Protein AF-A0A8T3T7L5-F1 (afdb_monomer_lite)

Radius of gyration: 16.15 Å; chains: 1; bounding box: 33×51×44 Å

Secondary structure (DSSP, 8-state):
----PPEEEEEEEEEETTEEEEEEEEE---SS----EEEEEEESSSSS-EEPP--TTS--SSEEEE-GGG-EEEEETTEEEEESSSSS-EEEEEEEPPTTEEEEEEEEETTEEEEEEEEE-TTS-EEEEEEEEE---PPP-

Structure (mmCIF, N/CA/C/O backbone):
data_AF-A0A8T3T7L5-F1
#
_entry.id   AF-A0A8T3T7L5-F1
#
loop_
_atom_site.group_PDB
_atom_site.id
_atom_site.type_symbol
_atom_site.label_atom_id
_atom_site.label_alt_id
_atom_site.label_comp_id
_atom_site.label_asym_id
_atom_site.label_entity_id
_atom_site.label_seq_id
_atom_site.pdbx_PDB_ins_code
_atom_site.Cartn_x
_atom_site.Cartn_y
_atom_site.Cartn_z
_atom_site.occupancy
_atom_site.B_iso_or_equiv
_atom_site.auth_seq_id
_atom_site.auth_comp_id
_atom_site.auth_asym_id
_atom_site.auth_atom_id
_atom_site.pdbx_PDB_model_num
ATOM 1 N N . MET A 1 1 ? 7.557 39.781 -6.848 1.00 35.19 1 MET A N 1
ATOM 2 C CA . MET A 1 1 ? 8.225 38.466 -6.955 1.00 35.19 1 MET A CA 1
ATOM 3 C C . MET A 1 1 ? 7.287 37.441 -6.346 1.00 35.19 1 MET A C 1
ATOM 5 O O . MET A 1 1 ? 7.082 37.487 -5.143 1.00 35.19 1 MET A O 1
ATOM 9 N N . GLY A 1 2 ? 6.616 36.631 -7.167 1.00 36.78 2 GLY A N 1
ATOM 10 C CA . GLY A 1 2 ? 5.710 35.592 -6.672 1.00 36.78 2 GLY A CA 1
ATOM 11 C C . GLY A 1 2 ? 6.517 34.395 -6.185 1.00 36.78 2 GLY A C 1
ATOM 12 O O . GLY A 1 2 ? 7.369 33.898 -6.921 1.00 36.78 2 GLY A O 1
ATOM 13 N N . THR A 1 3 ? 6.284 33.959 -4.952 1.00 41.22 3 THR A N 1
ATOM 14 C CA . THR A 1 3 ? 6.803 32.695 -4.428 1.00 41.22 3 THR A CA 1
ATOM 15 C C . THR A 1 3 ? 6.258 31.559 -5.292 1.00 41.22 3 THR A C 1
ATOM 17 O O . THR A 1 3 ? 5.053 31.331 -5.366 1.00 41.22 3 THR A O 1
ATOM 20 N N . ALA A 1 4 ? 7.140 30.880 -6.024 1.00 46.72 4 ALA A N 1
ATOM 21 C CA . ALA A 1 4 ? 6.763 29.727 -6.830 1.00 46.72 4 ALA A CA 1
ATOM 22 C C . ALA A 1 4 ? 6.323 28.587 -5.893 1.00 46.72 4 ALA A C 1
ATOM 24 O O . ALA A 1 4 ? 7.135 28.081 -5.122 1.00 46.72 4 ALA A O 1
ATOM 25 N N . GLY A 1 5 ? 5.039 28.217 -5.929 1.00 54.16 5 GLY A N 1
ATOM 26 C CA . GLY A 1 5 ? 4.487 27.147 -5.093 1.00 54.16 5 GLY A CA 1
ATOM 27 C C . GLY A 1 5 ? 5.054 25.769 -5.453 1.00 54.16 5 GLY A C 1
ATOM 28 O O . GLY A 1 5 ? 5.300 25.488 -6.630 1.00 54.16 5 GLY A O 1
ATOM 29 N N . ARG A 1 6 ? 5.254 24.915 -4.438 1.00 60.81 6 ARG A N 1
ATOM 30 C CA . ARG A 1 6 ? 5.414 23.460 -4.615 1.00 60.81 6 ARG A CA 1
ATOM 31 C C . ARG A 1 6 ? 4.189 22.923 -5.361 1.00 60.81 6 ARG A C 1
ATOM 33 O O . ARG A 1 6 ? 3.070 23.329 -5.053 1.00 60.81 6 ARG A O 1
ATOM 40 N N . VAL A 1 7 ? 4.407 22.036 -6.331 1.00 66.56 7 VAL A N 1
ATOM 41 C CA . VAL A 1 7 ? 3.317 21.322 -7.006 1.00 66.56 7 VAL A CA 1
ATOM 42 C C . VAL A 1 7 ? 3.234 19.934 -6.395 1.00 66.56 7 VAL A C 1
ATOM 44 O O . VAL A 1 7 ? 4.200 19.172 -6.423 1.00 66.56 7 VAL A O 1
ATOM 47 N N . THR A 1 8 ? 2.077 19.632 -5.827 1.00 71.31 8 THR A N 1
ATOM 48 C CA . THR A 1 8 ? 1.770 18.334 -5.243 1.00 71.31 8 THR A CA 1
ATOM 49 C C . THR A 1 8 ? 1.020 17.495 -6.269 1.00 71.31 8 THR A C 1
ATOM 51 O O . THR A 1 8 ? -0.013 17.921 -6.788 1.00 71.31 8 THR A O 1
ATOM 54 N N . HIS A 1 9 ? 1.527 16.297 -6.546 1.00 74.44 9 HIS A N 1
ATOM 55 C CA . HIS A 1 9 ? 0.861 15.313 -7.390 1.00 74.44 9 HIS A CA 1
ATOM 56 C C . HIS A 1 9 ? 0.283 14.210 -6.515 1.00 74.44 9 HIS A C 1
ATOM 58 O O . HIS A 1 9 ? 1.034 13.457 -5.903 1.00 74.44 9 HIS A O 1
ATOM 64 N N . VAL A 1 10 ? -1.044 14.094 -6.481 1.00 75.56 10 VAL A N 1
ATOM 65 C CA . VAL A 1 10 ? -1.734 12.976 -5.824 1.00 75.56 10 VAL A CA 1
ATOM 66 C C . VAL A 1 10 ? -1.900 11.846 -6.836 1.00 75.56 10 VAL A C 1
ATOM 68 O O . VAL A 1 10 ? -2.489 12.045 -7.897 1.00 75.56 10 VAL A O 1
ATOM 71 N N . GLY A 1 11 ? -1.358 10.670 -6.524 1.00 76.94 11 GLY A N 1
ATOM 72 C CA . GLY A 1 11 ? -1.383 9.502 -7.407 1.00 76.94 11 GLY A CA 1
ATOM 73 C C . GLY A 1 11 ? -2.487 8.500 -7.071 1.00 76.94 11 GLY A C 1
ATOM 74 O O . GLY A 1 11 ? -3.018 7.845 -7.973 1.00 76.94 11 GLY A O 1
ATOM 75 N N . ARG A 1 12 ? -2.838 8.365 -5.787 1.00 85.25 12 ARG A N 1
ATOM 76 C CA . ARG A 1 12 ? -3.873 7.438 -5.303 1.00 85.25 12 ARG A CA 1
ATOM 77 C C . ARG A 1 12 ? -4.622 8.026 -4.112 1.00 85.25 12 ARG A C 1
ATOM 79 O O . ARG A 1 12 ? -4.076 8.839 -3.368 1.00 85.25 12 ARG A O 1
ATOM 86 N N . LEU A 1 13 ? -5.856 7.564 -3.940 1.00 87.25 13 LEU A N 1
ATOM 87 C CA . LEU A 1 13 ? -6.770 7.926 -2.864 1.00 87.25 13 LEU A CA 1
ATOM 88 C C . LEU A 1 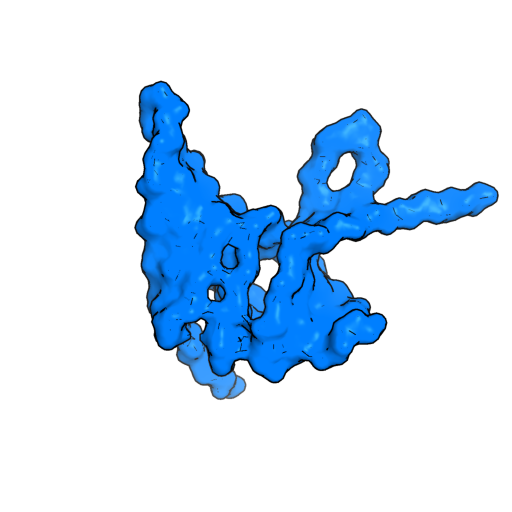13 ? -7.534 6.674 -2.434 1.00 87.25 13 LEU A C 1
ATOM 90 O O . LEU A 1 13 ? -8.102 5.985 -3.281 1.00 87.25 13 LEU A O 1
ATOM 94 N N . VAL A 1 14 ? -7.585 6.416 -1.131 1.00 88.94 14 VAL A N 1
ATOM 95 C CA . VAL A 1 14 ? -8.391 5.346 -0.537 1.00 88.94 14 VAL A CA 1
ATOM 96 C C . VAL A 1 14 ? -9.206 5.870 0.636 1.00 88.94 14 VAL A C 1
ATOM 98 O O . VAL A 1 14 ? -8.812 6.821 1.310 1.00 88.94 14 VAL A O 1
ATOM 101 N N . GLN A 1 15 ? -10.342 5.224 0.889 1.00 88.44 15 GLN A N 1
ATOM 102 C CA . GLN A 1 15 ? -11.146 5.431 2.086 1.00 88.44 15 GLN A CA 1
ATOM 103 C C . GLN A 1 15 ? -10.979 4.227 3.015 1.00 88.44 15 GLN A C 1
ATOM 105 O O . GLN A 1 15 ? -11.136 3.083 2.593 1.00 88.44 15 GLN A O 1
ATOM 110 N N . GLY A 1 16 ? -10.671 4.497 4.278 1.00 80.19 16 GLY A N 1
ATOM 111 C CA . GLY A 1 16 ? -10.626 3.521 5.359 1.00 80.19 16 GLY A CA 1
ATOM 112 C C . GLY A 1 16 ? -11.507 3.952 6.529 1.00 80.19 16 GLY A C 1
ATOM 113 O O . GLY A 1 16 ? -12.222 4.954 6.469 1.00 80.19 16 GLY A O 1
ATOM 114 N N . GLN A 1 17 ? -11.431 3.206 7.630 1.00 80.12 17 GLN A N 1
ATOM 115 C CA . GLN A 1 17 ? -12.251 3.461 8.821 1.00 80.12 17 GLN A CA 1
ATOM 116 C C . GLN A 1 17 ? -12.004 4.834 9.474 1.00 80.12 17 GLN A C 1
ATOM 118 O O . GLN A 1 17 ? -12.873 5.356 10.163 1.00 80.12 17 GLN A O 1
ATOM 123 N N . TYR A 1 18 ? -10.834 5.431 9.238 1.00 77.62 18 TYR A N 1
ATOM 124 C CA . TYR A 1 18 ? -10.433 6.719 9.811 1.00 77.62 18 TYR A CA 1
ATOM 125 C C . TYR A 1 18 ? -10.550 7.894 8.828 1.00 77.62 18 TYR A C 1
ATOM 127 O O . TYR A 1 18 ? -10.004 8.968 9.082 1.00 77.62 18 TYR A O 1
ATOM 135 N N . GLY A 1 19 ? -11.241 7.691 7.703 1.00 85.88 19 GLY A N 1
ATOM 136 C CA . GLY A 1 19 ? -11.412 8.688 6.652 1.00 85.88 19 GLY A CA 1
ATO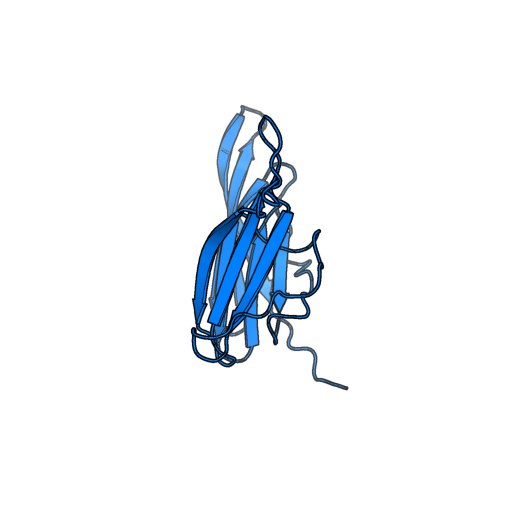M 137 C C . GLY A 1 19 ? -10.617 8.356 5.393 1.00 85.88 19 GLY A C 1
ATOM 138 O O . GLY A 1 19 ? -10.469 7.198 5.010 1.00 85.88 19 GLY A O 1
ATOM 139 N N . LEU A 1 20 ? -10.143 9.392 4.723 1.00 87.25 20 LEU A N 1
ATOM 140 C CA . LEU A 1 20 ? -9.433 9.342 3.459 1.00 87.25 20 LEU A CA 1
ATOM 141 C C . LEU A 1 20 ? -7.925 9.406 3.670 1.00 87.25 20 LEU A C 1
ATOM 143 O O . LEU A 1 20 ? -7.431 10.162 4.508 1.00 87.25 20 LEU A O 1
ATOM 147 N N . LEU A 1 21 ? -7.208 8.661 2.841 1.00 86.69 21 LEU A N 1
ATOM 148 C CA . LEU A 1 21 ? -5.759 8.674 2.761 1.00 86.69 21 LEU A CA 1
ATOM 149 C C . LEU A 1 21 ? -5.351 8.776 1.294 1.00 86.69 21 LEU A C 1
ATOM 151 O O . LEU A 1 21 ? -5.769 7.977 0.455 1.00 86.69 21 LEU A O 1
ATOM 155 N N . ALA A 1 22 ? -4.554 9.789 0.991 1.00 86.06 22 ALA A N 1
ATOM 156 C CA . ALA A 1 22 ? -4.015 10.060 -0.325 1.00 86.06 22 ALA A CA 1
ATOM 157 C C . ALA A 1 22 ? -2.498 9.917 -0.291 1.00 86.06 22 ALA A C 1
ATOM 159 O O . ALA A 1 22 ? -1.862 10.304 0.687 1.00 86.06 22 ALA A O 1
ATOM 160 N N . ILE A 1 23 ? -1.923 9.400 -1.370 1.00 80.12 23 ILE A N 1
ATOM 161 C CA . ILE A 1 23 ? -0.472 9.277 -1.540 1.00 80.12 23 ILE A CA 1
ATOM 162 C C . ILE A 1 23 ? -0.052 9.892 -2.863 1.00 80.12 23 ILE A C 1
ATOM 164 O O . ILE A 1 23 ? -0.835 9.984 -3.819 1.00 80.12 23 ILE A O 1
ATOM 168 N N . GLY A 1 24 ? 1.195 10.323 -2.923 1.00 77.44 24 GLY A N 1
ATOM 169 C CA . GLY A 1 24 ? 1.721 11.009 -4.080 1.00 77.44 24 GLY A CA 1
ATOM 170 C C . GLY A 1 24 ? 3.116 11.541 -3.829 1.00 77.44 24 GLY A C 1
ATOM 171 O O . GLY A 1 24 ? 3.843 11.036 -2.979 1.00 77.44 24 GLY A O 1
ATOM 172 N N . HIS A 1 25 ? 3.488 12.573 -4.572 1.00 74.44 25 HIS A N 1
ATOM 173 C CA . HIS A 1 25 ? 4.802 13.176 -4.445 1.00 74.44 25 HIS A CA 1
ATOM 174 C C . HIS A 1 25 ? 4.747 14.695 -4.573 1.00 74.44 25 HIS A C 1
ATOM 176 O O . HIS A 1 25 ? 3.986 15.260 -5.365 1.00 74.44 25 HIS A O 1
ATOM 182 N N . ASP A 1 26 ? 5.606 15.359 -3.810 1.00 73.56 26 ASP A N 1
ATOM 183 C CA . ASP A 1 26 ? 5.890 16.772 -3.992 1.00 73.56 26 ASP A CA 1
ATOM 184 C C . ASP A 1 26 ? 6.999 16.935 -5.023 1.00 73.56 26 ASP A C 1
ATOM 186 O O . ASP A 1 26 ? 8.154 16.565 -4.789 1.00 73.56 26 ASP A O 1
ATOM 190 N N . ALA A 1 27 ? 6.667 17.546 -6.155 1.00 66.50 27 ALA A N 1
ATOM 191 C CA . ALA A 1 27 ? 7.668 17.973 -7.111 1.00 66.50 27 ALA A CA 1
ATOM 192 C C . ALA A 1 27 ? 8.254 19.320 -6.654 1.00 66.50 27 ALA A C 1
ATOM 194 O O . ALA A 1 27 ? 7.586 20.362 -6.653 1.00 66.50 27 ALA A O 1
ATOM 195 N N . GLY A 1 28 ? 9.535 19.319 -6.278 1.00 59.44 28 GLY A N 1
ATOM 196 C CA . GLY A 1 28 ? 10.331 20.544 -6.320 1.00 59.44 28 GLY A CA 1
ATOM 197 C C . GLY A 1 28 ? 10.477 21.007 -7.773 1.00 59.44 28 GLY A C 1
ATOM 198 O O . GLY A 1 28 ? 10.528 20.178 -8.681 1.00 59.44 28 GLY A O 1
ATOM 199 N N . ARG A 1 29 ? 10.564 22.323 -8.031 1.00 56.25 29 ARG A N 1
ATOM 200 C CA . ARG A 1 29 ? 10.987 22.811 -9.356 1.00 56.25 29 ARG A CA 1
ATOM 201 C C . ARG A 1 29 ? 12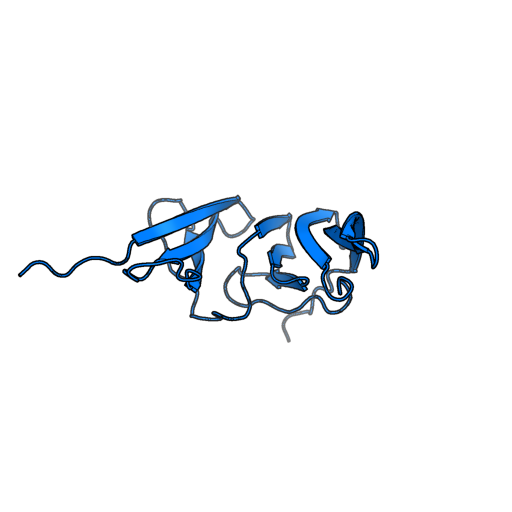.463 22.473 -9.559 1.00 56.25 29 ARG A C 1
ATOM 203 O O . ARG A 1 29 ? 13.333 23.301 -9.310 1.00 56.25 29 ARG A O 1
ATOM 210 N N . CYS A 1 30 ? 12.737 21.266 -10.018 1.00 53.31 30 CYS A N 1
ATOM 211 C CA . CYS A 1 30 ? 14.017 20.906 -10.597 1.00 53.31 30 CYS A CA 1
ATOM 212 C C . CYS A 1 30 ? 13.889 21.009 -12.115 1.00 53.31 30 CYS A C 1
ATOM 214 O O . CYS A 1 30 ? 12.865 20.627 -12.676 1.00 53.31 30 CYS A O 1
ATOM 216 N N . ALA A 1 31 ? 14.910 21.520 -12.799 1.00 48.25 31 ALA A N 1
ATOM 217 C CA . ALA A 1 31 ? 14.933 21.634 -14.260 1.00 48.25 31 ALA A CA 1
ATOM 218 C C . ALA A 1 31 ? 15.176 20.272 -14.966 1.00 48.25 31 ALA A C 1
ATOM 220 O O . ALA A 1 31 ? 15.900 20.210 -15.955 1.00 48.25 31 ALA A O 1
ATOM 221 N N . GLY A 1 32 ? 14.615 19.178 -14.435 1.00 57.41 32 GLY A N 1
ATOM 222 C CA . GLY A 1 32 ? 14.827 17.795 -14.878 1.00 57.41 32 GLY A CA 1
ATOM 223 C C . GLY A 1 32 ? 13.958 16.791 -14.103 1.00 57.41 32 GLY A C 1
ATOM 224 O O . GLY A 1 32 ? 13.046 17.192 -13.382 1.00 57.41 32 GLY A O 1
ATOM 225 N N . SER A 1 33 ? 14.238 15.488 -14.237 1.00 51.91 33 SER A N 1
ATOM 226 C CA . SER A 1 33 ? 13.599 14.440 -13.425 1.00 51.91 33 SER A CA 1
ATOM 227 C C . SER A 1 33 ? 14.081 14.566 -11.980 1.00 51.91 33 SER A C 1
ATOM 229 O O . SER A 1 33 ? 15.179 14.131 -11.643 1.00 51.91 33 SER A O 1
ATOM 231 N N . CYS A 1 34 ? 13.289 15.222 -11.137 1.00 56.03 34 CYS A N 1
ATOM 232 C CA . CYS A 1 34 ? 13.428 15.046 -9.702 1.00 56.03 34 CYS A CA 1
ATOM 233 C C . CYS A 1 34 ? 12.538 13.878 -9.291 1.00 56.03 34 CYS A C 1
ATOM 235 O O . CYS A 1 34 ? 11.347 13.913 -9.620 1.00 56.03 34 CYS A O 1
ATOM 237 N N . PRO A 1 35 ? 13.061 12.875 -8.567 1.00 57.28 35 PRO A N 1
ATOM 238 C CA . PRO A 1 35 ? 12.187 12.003 -7.807 1.00 57.28 35 PRO A CA 1
ATOM 239 C C . PRO A 1 35 ? 11.442 12.920 -6.835 1.00 57.28 35 PRO A C 1
ATOM 241 O O . PRO A 1 35 ? 12.056 13.599 -6.010 1.00 57.28 35 PRO A O 1
ATOM 244 N N . GLY A 1 36 ? 10.133 13.078 -7.031 1.00 61.25 36 GLY A N 1
ATOM 245 C CA . GLY A 1 36 ? 9.329 13.861 -6.104 1.00 61.25 36 GLY A CA 1
ATOM 246 C C . GLY A 1 36 ? 9.449 13.253 -4.707 1.00 61.25 36 GLY A C 1
ATOM 247 O O . GLY A 1 36 ? 9.614 12.042 -4.575 1.00 61.25 36 GLY A O 1
ATOM 248 N N . VAL A 1 37 ? 9.397 14.082 -3.664 1.00 66.00 37 VAL A N 1
ATOM 249 C CA . VAL A 1 37 ? 9.437 13.556 -2.293 1.00 66.00 37 VAL A CA 1
ATOM 250 C C . VAL A 1 37 ? 8.108 12.874 -2.044 1.00 66.00 37 VAL A C 1
ATOM 252 O O . VAL A 1 37 ? 7.070 13.537 -2.093 1.00 66.00 37 VAL A O 1
ATOM 255 N N . ALA A 1 38 ? 8.153 11.565 -1.840 1.00 70.56 38 ALA A N 1
ATOM 256 C CA . ALA A 1 38 ? 6.979 10.753 -1.613 1.00 70.56 38 ALA A CA 1
ATOM 257 C C . ALA A 1 38 ? 6.281 11.204 -0.317 1.00 70.56 38 ALA A C 1
ATOM 259 O O . ALA A 1 38 ? 6.928 11.574 0.665 1.00 70.56 38 ALA A O 1
ATOM 260 N N . THR A 1 39 ? 4.956 11.309 -0.344 1.00 74.81 39 THR A N 1
ATOM 261 C CA . THR A 1 39 ? 4.193 11.965 0.725 1.00 74.81 39 THR A CA 1
ATOM 262 C C . THR A 1 39 ? 2.771 11.425 0.792 1.00 74.81 39 THR A C 1
ATOM 264 O O . THR A 1 39 ? 2.188 11.011 -0.212 1.00 74.81 39 THR A O 1
ATOM 267 N N . ALA A 1 40 ? 2.207 11.462 1.997 1.00 79.00 40 ALA A N 1
ATOM 268 C CA . ALA A 1 40 ? 0.849 11.035 2.279 1.00 79.00 40 ALA A CA 1
ATOM 269 C C . ALA A 1 40 ? 0.050 12.163 2.941 1.00 79.00 40 ALA A C 1
ATOM 271 O O . ALA A 1 40 ? 0.584 12.930 3.749 1.00 79.00 40 ALA A O 1
ATOM 272 N N . TRP A 1 41 ? -1.243 12.234 2.642 1.00 84.06 41 TRP A N 1
ATOM 273 C CA . TRP A 1 41 ? -2.182 13.172 3.251 1.00 84.06 41 TRP A CA 1
ATOM 274 C C . TRP A 1 41 ? -3.420 12.449 3.741 1.00 84.06 41 TRP A C 1
ATOM 276 O O . TRP A 1 41 ? -3.907 11.529 3.088 1.00 84.06 41 TRP A O 1
ATOM 286 N N . ARG A 1 42 ? -3.979 12.926 4.846 1.00 85.38 42 ARG A N 1
ATOM 287 C CA . ARG A 1 42 ? -5.204 12.397 5.433 1.00 85.38 42 ARG A CA 1
ATOM 288 C C . ARG A 1 42 ? -6.299 13.446 5.423 1.00 85.38 42 ARG A C 1
ATOM 290 O O . ARG A 1 42 ? -6.030 14.630 5.604 1.00 85.38 42 ARG A O 1
ATOM 297 N N . SER A 1 43 ? -7.538 12.997 5.287 1.00 88.38 43 SER A N 1
ATOM 298 C CA . SER A 1 43 ? -8.704 13.825 5.560 1.00 88.38 43 SER A CA 1
ATOM 299 C C . SER A 1 43 ? -9.822 13.008 6.183 1.00 88.38 43 SER A C 1
ATOM 301 O O . SER A 1 43 ? -10.122 11.917 5.718 1.00 88.38 43 SER A O 1
ATOM 303 N N . VAL A 1 44 ? -10.492 13.536 7.203 1.00 88.94 44 VAL A N 1
ATOM 304 C CA . VAL A 1 44 ? -11.672 12.867 7.779 1.00 88.94 44 VAL A CA 1
ATOM 305 C C . VAL A 1 44 ? -12.909 12.980 6.882 1.00 88.94 44 VAL A C 1
ATOM 307 O O . VAL A 1 44 ? -13.790 12.129 6.951 1.00 88.94 44 VAL A O 1
ATOM 310 N N . ASN A 1 45 ? -12.983 14.019 6.045 1.00 86.56 45 ASN A N 1
ATOM 311 C CA . ASN A 1 45 ? -14.187 14.390 5.291 1.00 86.56 45 ASN A CA 1
ATOM 312 C C . ASN A 1 45 ? -13.938 14.747 3.815 1.00 86.56 45 ASN A C 1
ATOM 314 O O . ASN A 1 45 ? -14.892 14.922 3.068 1.00 86.56 45 ASN A O 1
ATOM 318 N N . GLY A 1 46 ? -12.682 14.850 3.388 1.00 88.88 46 GLY A N 1
ATOM 319 C CA . GLY A 1 46 ? -12.291 15.274 2.044 1.00 88.88 46 GLY A CA 1
ATOM 320 C C . GLY A 1 46 ? -12.130 16.783 1.867 1.00 88.88 46 GLY A C 1
ATOM 321 O O . GLY A 1 46 ? -11.589 17.193 0.841 1.00 88.88 46 GLY A O 1
ATOM 322 N N . ASP A 1 47 ? -12.513 17.595 2.856 1.00 89.31 47 ASP A N 1
ATOM 323 C CA . ASP A 1 47 ? -12.449 19.060 2.766 1.00 89.31 47 ASP A CA 1
ATOM 324 C C . ASP A 1 47 ? -11.122 19.611 3.297 1.00 89.31 47 ASP A C 1
ATOM 326 O O . ASP A 1 47 ? -10.521 20.506 2.701 1.00 89.31 47 ASP A O 1
ATOM 330 N N . VAL A 1 48 ? -10.650 19.072 4.424 1.00 89.62 48 VAL A N 1
ATOM 331 C CA . VAL A 1 48 ? -9.405 19.502 5.075 1.00 89.62 48 VAL A CA 1
ATOM 332 C C . VAL A 1 48 ? -8.402 18.366 5.032 1.00 89.62 48 VAL A C 1
ATOM 334 O O . VAL A 1 48 ? -8.687 17.273 5.518 1.00 89.62 48 VAL A O 1
ATOM 337 N N . TRP A 1 49 ? -7.237 18.635 4.450 1.00 86.94 49 TRP A N 1
ATOM 338 C CA . TRP A 1 49 ? -6.173 17.655 4.279 1.00 86.94 49 TRP A CA 1
ATOM 339 C C . TRP A 1 49 ? -4.966 18.006 5.135 1.00 86.94 49 TRP A C 1
ATOM 341 O O . TRP A 1 49 ? -4.423 19.107 5.047 1.00 86.94 49 TRP A O 1
ATOM 351 N N . GLU A 1 50 ? -4.526 17.041 5.930 1.00 85.88 50 GLU A N 1
ATOM 352 C CA . GLU A 1 50 ? -3.334 17.140 6.759 1.00 85.88 50 GLU A CA 1
ATOM 353 C C . GLU A 1 50 ? -2.229 16.299 6.145 1.00 85.88 50 GLU A C 1
ATOM 355 O O . GLU A 1 50 ? -2.433 15.135 5.793 1.00 85.88 50 GLU A O 1
ATOM 360 N N . ARG A 1 51 ? -1.044 16.890 6.001 1.00 80.06 51 ARG A N 1
ATOM 361 C CA . ARG A 1 51 ? 0.126 16.147 5.551 1.00 80.06 51 ARG A CA 1
ATOM 362 C C . ARG A 1 51 ? 0.631 15.279 6.695 1.00 80.06 51 ARG A C 1
ATOM 364 O O . ARG A 1 51 ? 0.805 15.758 7.814 1.00 80.06 51 ARG A O 1
ATOM 371 N N . THR A 1 52 ? 0.891 14.021 6.386 1.00 75.62 52 THR A N 1
ATOM 372 C CA . THR A 1 52 ? 1.540 13.100 7.316 1.00 75.62 52 THR A CA 1
ATOM 373 C C . THR A 1 52 ? 2.973 13.584 7.559 1.00 75.62 52 THR A C 1
ATOM 375 O O . THR A 1 52 ? 3.599 14.026 6.593 1.00 75.62 52 THR A O 1
ATOM 378 N N . PRO A 1 53 ? 3.500 13.557 8.798 1.00 69.19 53 PRO A N 1
ATOM 379 C CA . PRO A 1 53 ? 4.889 13.930 9.061 1.00 69.19 53 PRO A CA 1
ATOM 380 C C . PRO A 1 53 ? 5.856 13.224 8.103 1.00 69.19 53 PRO A C 1
ATOM 382 O O . PRO A 1 53 ? 5.570 12.113 7.655 1.00 69.19 53 PRO A O 1
ATOM 385 N N . ASP A 1 54 ? 6.961 13.897 7.765 1.00 58.16 54 ASP A N 1
ATOM 386 C CA . ASP A 1 54 ? 7.944 13.459 6.767 1.00 58.16 54 ASP A CA 1
ATOM 387 C C . ASP A 1 54 ? 8.660 12.165 7.205 1.00 58.16 54 ASP A C 1
ATOM 389 O O . ASP A 1 54 ? 9.826 12.159 7.591 1.00 58.16 54 ASP A O 1
ATOM 393 N N . ASN A 1 55 ? 7.977 11.034 7.067 1.00 53.12 55 ASN A N 1
ATOM 394 C CA . ASN A 1 55 ? 8.555 9.695 7.069 1.00 53.12 55 ASN A CA 1
ATOM 395 C C . ASN A 1 55 ? 9.073 9.407 5.645 1.00 53.12 55 ASN A C 1
ATOM 397 O O . ASN A 1 55 ? 8.763 8.369 5.070 1.00 53.12 55 ASN A O 1
ATOM 401 N N . ALA A 1 56 ? 9.765 10.379 5.037 1.00 49.44 56 ALA A N 1
ATOM 402 C CA . ALA A 1 56 ? 9.961 10.536 3.590 1.00 49.44 56 ALA A CA 1
ATOM 403 C C . ALA A 1 56 ? 10.664 9.360 2.879 1.00 49.44 56 ALA A C 1
ATOM 405 O O . ALA A 1 56 ? 10.667 9.311 1.653 1.00 49.44 56 ALA A O 1
ATOM 406 N N . GLU A 1 57 ? 11.230 8.413 3.629 1.00 52.03 57 GLU A N 1
ATOM 407 C CA . GLU A 1 57 ? 11.844 7.186 3.102 1.00 52.03 57 GLU A CA 1
ATOM 408 C C . GLU A 1 57 ? 10.882 5.984 3.058 1.00 52.03 57 GLU A C 1
ATOM 410 O O . GLU A 1 57 ? 11.180 4.981 2.425 1.00 52.03 57 GLU A O 1
ATOM 415 N N . VAL A 1 58 ? 9.724 6.063 3.723 1.00 5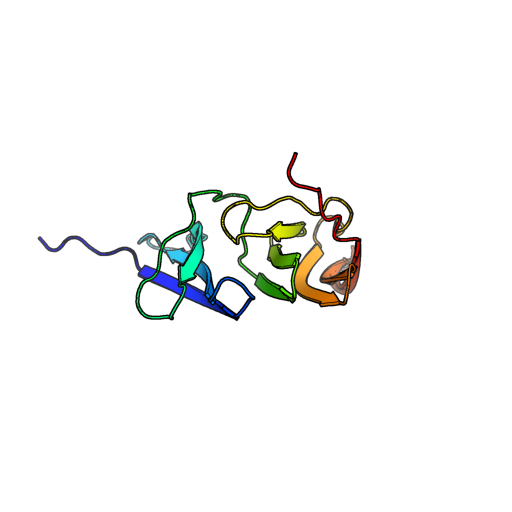4.94 58 VAL A N 1
ATOM 416 C CA . VAL A 1 58 ? 8.864 4.903 4.019 1.00 54.94 58 VAL A CA 1
ATOM 417 C C . VAL A 1 58 ? 7.705 4.754 3.026 1.00 54.94 58 VAL A C 1
ATOM 419 O O . VAL A 1 58 ? 7.003 3.751 3.061 1.00 54.94 58 VAL A O 1
ATOM 422 N N . LEU A 1 59 ? 7.432 5.736 2.155 1.00 55.56 59 LEU A N 1
ATOM 423 C CA . LEU A 1 59 ? 6.084 5.846 1.591 1.00 55.56 59 LEU A CA 1
ATOM 424 C C . LEU A 1 59 ? 5.970 6.170 0.102 1.00 55.56 59 LEU A C 1
ATOM 426 O O . LEU A 1 59 ? 5.861 7.324 -0.274 1.00 55.56 59 LEU A O 1
ATOM 430 N N . VAL A 1 60 ? 5.724 5.107 -0.672 1.00 64.81 60 VAL A N 1
ATOM 431 C CA . VAL A 1 60 ? 4.703 5.009 -1.737 1.00 64.81 60 VAL A CA 1
ATOM 432 C C . VAL A 1 60 ? 4.797 5.951 -2.941 1.00 64.81 60 VAL A C 1
ATOM 434 O O . VAL A 1 60 ? 4.210 7.032 -2.983 1.00 64.81 60 VAL A O 1
ATOM 437 N N . SER A 1 61 ? 5.381 5.430 -4.019 1.00 62.88 61 SER A N 1
ATOM 438 C CA . SER A 1 61 ? 5.104 5.880 -5.387 1.00 62.88 61 SER A CA 1
ATOM 439 C C . SER A 1 61 ? 4.064 5.012 -6.116 1.00 62.88 61 SER A C 1
ATOM 441 O O . SER A 1 61 ? 3.486 5.483 -7.096 1.00 62.88 61 SER A O 1
ATOM 443 N N . GLU A 1 62 ? 3.789 3.783 -5.654 1.00 76.94 62 GLU A N 1
ATOM 444 C CA . GLU A 1 62 ? 3.129 2.767 -6.494 1.00 76.94 62 GLU A CA 1
ATOM 445 C C . GLU A 1 62 ? 1.658 2.497 -6.128 1.00 76.94 62 GLU A C 1
ATOM 447 O O . GLU A 1 62 ? 0.766 2.733 -6.954 1.00 76.94 62 GLU A O 1
ATOM 452 N N . ALA A 1 63 ? 1.367 2.036 -4.902 1.00 84.94 63 ALA A N 1
ATOM 453 C CA . ALA A 1 63 ? -0.001 1.670 -4.519 1.00 84.94 63 ALA A CA 1
ATOM 454 C C . ALA A 1 63 ? -0.295 1.729 -3.016 1.00 84.94 63 ALA A C 1
ATOM 456 O O . ALA A 1 63 ? 0.587 1.601 -2.168 1.00 84.94 63 ALA A O 1
ATOM 457 N N . ILE A 1 64 ? -1.583 1.888 -2.705 1.00 87.56 64 ILE A N 1
ATOM 458 C CA . ILE A 1 64 ? -2.140 1.870 -1.354 1.00 87.56 64 ILE A CA 1
ATOM 459 C C . ILE A 1 64 ? -3.498 1.163 -1.362 1.00 87.56 64 ILE A C 1
ATOM 461 O O . ILE A 1 64 ? -4.279 1.334 -2.298 1.00 87.56 64 ILE A O 1
ATOM 465 N N . SER A 1 65 ? -3.795 0.419 -0.300 1.00 88.25 65 SER A N 1
ATOM 466 C CA . SER A 1 65 ? -5.071 -0.259 -0.083 1.00 88.25 65 SER A CA 1
ATOM 467 C C . SER A 1 65 ? -5.563 -0.046 1.349 1.00 88.25 65 SER A C 1
ATOM 469 O O . SER A 1 65 ? -4.754 -0.014 2.281 1.00 88.25 65 SER A O 1
ATOM 471 N N . PRO A 1 66 ? -6.884 0.058 1.575 1.00 86.31 66 PRO A N 1
ATOM 472 C CA . PRO A 1 66 ? -7.429 -0.116 2.913 1.00 86.31 66 PRO A CA 1
ATOM 473 C C . PRO A 1 66 ? -7.181 -1.553 3.402 1.00 86.31 66 PRO A C 1
ATOM 475 O O . PRO A 1 66 ? -7.212 -2.502 2.618 1.00 86.31 66 PRO A O 1
ATOM 478 N N . ALA A 1 67 ? -6.971 -1.698 4.708 1.00 80.44 67 ALA A N 1
ATOM 479 C CA . ALA A 1 67 ? -6.826 -2.966 5.424 1.00 80.44 67 ALA A CA 1
ATOM 480 C C . ALA A 1 67 ? -8.046 -3.256 6.321 1.00 80.44 67 ALA A C 1
ATOM 482 O O . ALA A 1 67 ? -7.942 -3.878 7.375 1.00 80.44 67 ALA A O 1
ATOM 483 N N . GLY A 1 68 ? -9.223 -2.749 5.938 1.00 73.94 68 GLY A N 1
ATOM 484 C CA . GLY A 1 68 ? -10.437 -2.852 6.749 1.00 73.94 68 GLY A CA 1
ATOM 485 C C . GLY A 1 68 ? -10.270 -2.204 8.130 1.00 73.94 68 GLY A C 1
ATOM 486 O O . GLY A 1 68 ? -9.823 -1.061 8.234 1.00 73.94 68 GLY A O 1
ATOM 487 N N . GLY A 1 69 ? -10.630 -2.944 9.184 1.00 68.56 69 GLY A N 1
ATOM 488 C CA . GLY A 1 69 ? -10.490 -2.515 10.583 1.00 68.56 69 GLY A CA 1
ATOM 489 C C . GLY A 1 69 ? -9.043 -2.418 11.086 1.00 68.56 69 GLY A C 1
ATOM 490 O O . GLY A 1 69 ? -8.819 -1.880 12.166 1.00 68.56 69 GLY A O 1
ATOM 491 N N . ALA A 1 70 ? -8.065 -2.876 10.301 1.00 71.88 70 ALA A N 1
ATOM 492 C CA . ALA A 1 70 ? -6.646 -2.827 10.652 1.00 71.88 70 ALA A CA 1
ATOM 493 C C . ALA A 1 70 ? -5.919 -1.582 10.097 1.00 71.88 70 ALA A C 1
ATOM 495 O O . ALA A 1 70 ? -4.731 -1.401 10.353 1.00 71.88 70 ALA A O 1
ATOM 496 N N . GLY A 1 71 ? -6.609 -0.709 9.345 1.00 83.19 71 GLY A N 1
ATOM 497 C CA . GLY A 1 71 ? -6.047 0.543 8.819 1.00 83.19 71 GLY A CA 1
ATOM 498 C C . GLY A 1 71 ? -5.734 0.501 7.322 1.00 83.19 71 GLY A C 1
ATOM 499 O O . GLY A 1 71 ? -6.653 0.433 6.504 1.00 83.19 71 GLY A O 1
ATOM 500 N N . PHE A 1 72 ? -4.455 0.588 6.952 1.00 84.94 72 PHE A N 1
ATOM 501 C CA . PHE A 1 72 ? -3.966 0.774 5.582 1.00 84.94 72 PHE A CA 1
ATOM 502 C C . PHE A 1 72 ? -2.714 -0.065 5.292 1.00 84.94 72 PHE A C 1
ATOM 504 O O . PHE A 1 72 ? -1.915 -0.343 6.187 1.00 84.94 72 PHE A O 1
ATOM 511 N N . ALA A 1 73 ? -2.523 -0.410 4.020 1.00 87.19 73 ALA A N 1
ATOM 512 C CA . ALA A 1 73 ? -1.329 -1.057 3.488 1.00 87.19 73 ALA A CA 1
ATOM 513 C C . ALA A 1 73 ? -0.814 -0.305 2.255 1.00 87.19 73 ALA A C 1
ATOM 515 O O . ALA A 1 73 ? -1.606 0.208 1.467 1.00 87.19 73 ALA A O 1
ATOM 516 N N . ALA A 1 74 ? 0.502 -0.247 2.086 1.00 86.31 74 ALA A N 1
ATOM 517 C CA . ALA A 1 74 ? 1.185 0.544 1.068 1.00 86.31 74 ALA A CA 1
ATOM 518 C C . ALA A 1 74 ? 2.389 -0.217 0.504 1.00 86.31 74 ALA A C 1
ATOM 520 O O . ALA A 1 74 ? 2.997 -1.005 1.226 1.00 86.31 74 ALA A O 1
ATOM 521 N N . VAL A 1 75 ? 2.747 0.035 -0.758 1.00 84.25 75 VAL A N 1
ATOM 522 C CA . VAL A 1 75 ? 3.930 -0.553 -1.414 1.00 84.25 75 VAL A CA 1
ATOM 523 C C . VAL A 1 75 ? 4.710 0.456 -2.253 1.00 84.25 75 VAL A C 1
ATOM 525 O O . VAL A 1 75 ? 4.158 1.411 -2.803 1.00 84.25 75 VAL A O 1
ATOM 528 N N . GLY A 1 76 ? 6.012 0.226 -2.366 1.00 79.56 76 GLY A N 1
ATOM 529 C CA . GLY A 1 76 ? 6.976 1.106 -3.026 1.00 79.56 76 GLY A CA 1
ATOM 530 C C . GLY A 1 76 ? 8.396 0.595 -2.795 1.00 79.56 76 GLY A C 1
ATOM 531 O O . GLY A 1 76 ? 8.629 -0.127 -1.832 1.00 79.56 76 GLY A O 1
ATOM 532 N N . ASP A 1 77 ? 9.326 0.901 -3.702 1.00 77.25 77 ASP A N 1
ATOM 533 C CA . ASP A 1 77 ? 10.747 0.517 -3.599 1.00 77.25 77 ASP A CA 1
ATOM 534 C C . ASP A 1 77 ? 11.000 -0.950 -3.187 1.00 77.25 77 ASP A C 1
ATOM 536 O O . ASP A 1 77 ? 11.901 -1.267 -2.413 1.00 77.25 77 ASP A O 1
ATOM 540 N N . GLY A 1 78 ? 10.188 -1.878 -3.707 1.00 80.69 78 GLY A N 1
ATOM 541 C CA . GLY A 1 78 ? 10.359 -3.312 -3.443 1.00 80.69 78 GLY A CA 1
ATOM 542 C C . GLY A 1 78 ? 9.802 -3.797 -2.094 1.00 80.69 78 GLY A C 1
ATOM 543 O O . GLY A 1 78 ? 9.936 -4.975 -1.763 1.00 80.69 78 GLY A O 1
ATOM 544 N N . GLN A 1 79 ? 9.189 -2.910 -1.310 1.00 84.00 79 GLN A N 1
ATOM 545 C CA . GLN A 1 79 ? 8.777 -3.153 0.072 1.00 84.00 79 GLN A CA 1
ATOM 546 C C . GLN A 1 79 ? 7.278 -2.900 0.275 1.00 84.00 79 GLN A C 1
ATOM 548 O O . GLN A 1 79 ? 6.605 -2.286 -0.560 1.00 84.00 79 GLN A O 1
ATOM 553 N N . ALA A 1 80 ? 6.759 -3.398 1.400 1.00 85.81 80 ALA A N 1
ATOM 554 C CA . ALA A 1 80 ? 5.397 -3.152 1.850 1.00 85.81 80 ALA A CA 1
ATOM 555 C C . ALA A 1 80 ? 5.371 -2.629 3.287 1.00 85.81 80 ALA A C 1
ATOM 557 O O . ALA A 1 80 ? 6.170 -3.036 4.129 1.00 85.81 80 ALA A O 1
ATOM 558 N N . TRP A 1 81 ? 4.395 -1.777 3.583 1.00 85.94 81 TRP A N 1
ATOM 559 C CA . TRP A 1 81 ? 4.185 -1.191 4.902 1.00 85.94 81 TRP A CA 1
ATOM 560 C C . TRP A 1 81 ? 2.720 -1.253 5.299 1.00 85.94 81 TRP A C 1
ATOM 562 O O . TRP A 1 81 ? 1.826 -1.197 4.453 1.00 85.94 81 TRP A O 1
ATOM 572 N N . THR A 1 82 ? 2.477 -1.306 6.602 1.00 85.44 82 THR A N 1
ATOM 573 C CA . THR A 1 82 ? 1.142 -1.239 7.199 1.00 85.44 82 THR A CA 1
ATOM 574 C C . THR A 1 82 ? 1.045 -0.065 8.153 1.00 85.44 82 THR A C 1
ATOM 576 O O . THR A 1 82 ? 2.023 0.299 8.810 1.00 85.44 82 THR A O 1
ATOM 579 N N . SER A 1 83 ? -0.147 0.501 8.274 1.00 83.12 83 SER A N 1
ATOM 580 C CA . SER A 1 83 ? -0.427 1.566 9.224 1.00 83.12 83 SER A CA 1
ATOM 581 C C . SER A 1 83 ? -1.845 1.457 9.748 1.00 83.12 83 SER A C 1
ATOM 583 O O . SER A 1 83 ? -2.793 1.456 8.968 1.00 83.12 83 SER A O 1
ATOM 585 N N . ALA A 1 84 ? -1.998 1.425 11.070 1.00 83.12 84 ALA A N 1
ATOM 586 C CA . ALA A 1 84 ? -3.314 1.479 11.692 1.00 83.12 84 ALA A CA 1
ATOM 587 C C . ALA A 1 84 ? -3.963 2.854 11.480 1.00 83.12 84 ALA A C 1
ATOM 589 O O . ALA A 1 84 ? -5.149 2.956 11.190 1.00 83.12 84 ALA A O 1
ATOM 590 N N . ASP A 1 85 ? -3.179 3.927 11.567 1.00 79.00 85 ASP A N 1
ATOM 591 C CA . ASP A 1 85 ? -3.660 5.304 11.662 1.00 79.00 85 ASP A CA 1
ATOM 592 C C . ASP A 1 85 ? -3.280 6.174 10.452 1.00 79.00 85 ASP A C 1
ATOM 594 O O . ASP A 1 85 ? -3.567 7.364 10.429 1.00 79.00 85 ASP A O 1
ATOM 598 N N . GLY A 1 86 ? -2.646 5.633 9.420 1.00 78.25 86 GLY A N 1
ATOM 599 C CA . GLY A 1 86 ? -2.124 6.405 8.289 1.00 78.25 86 GLY A CA 1
ATOM 600 C C . GLY A 1 86 ? -1.023 7.419 8.643 1.00 78.25 86 GLY A C 1
ATOM 601 O O . GLY A 1 86 ? -0.504 8.045 7.722 1.00 78.25 86 GLY A O 1
ATOM 602 N N . TYR A 1 87 ? -0.649 7.575 9.920 1.00 76.44 87 TYR A N 1
ATOM 603 C CA . TYR A 1 87 ? 0.408 8.477 10.386 1.00 76.44 87 TYR A CA 1
ATOM 604 C C . TYR A 1 87 ? 1.719 7.732 10.613 1.00 76.44 87 TYR A C 1
ATOM 606 O O . TYR A 1 87 ? 2.788 8.159 10.169 1.00 76.44 87 TYR A O 1
ATOM 614 N N . SER A 1 88 ? 1.619 6.594 11.289 1.00 79.12 88 SER A N 1
ATOM 615 C CA . SER A 1 88 ? 2.743 5.762 11.683 1.00 79.12 88 SER A CA 1
ATOM 616 C C . SER A 1 88 ? 2.749 4.512 10.827 1.00 79.12 88 SER A C 1
ATOM 618 O O . SER A 1 88 ? 1.783 3.748 10.814 1.00 79.12 88 SER A O 1
ATOM 620 N N . TRP A 1 89 ? 3.838 4.299 10.102 1.00 81.19 89 TRP A N 1
ATOM 621 C CA . TRP A 1 89 ? 3.969 3.184 9.176 1.00 81.19 89 TRP A CA 1
ATOM 622 C C . TRP A 1 89 ? 5.029 2.217 9.668 1.00 81.19 89 TRP A C 1
ATOM 624 O O . TRP A 1 89 ? 6.101 2.619 10.113 1.00 81.19 89 TRP A O 1
ATOM 634 N N . THR A 1 90 ? 4.706 0.932 9.610 1.00 82.19 90 THR A N 1
ATOM 635 C CA . THR A 1 90 ? 5.592 -0.161 10.006 1.00 82.19 90 THR A CA 1
A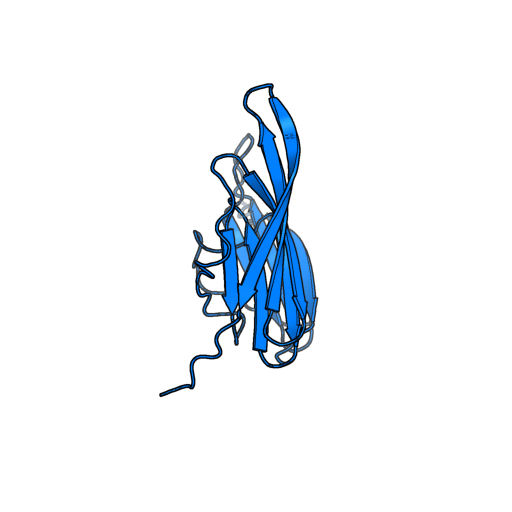TOM 636 C C . THR A 1 90 ? 5.908 -1.005 8.784 1.00 82.19 90 THR A C 1
ATOM 638 O O . THR A 1 90 ? 5.003 -1.354 8.027 1.00 82.19 90 THR A O 1
ATOM 641 N N . LEU A 1 91 ? 7.189 -1.316 8.588 1.00 83.38 91 LEU A N 1
ATOM 642 C CA . LEU A 1 91 ? 7.642 -2.199 7.517 1.00 83.38 91 LEU A CA 1
ATOM 643 C C . LEU A 1 91 ? 7.097 -3.613 7.742 1.00 83.38 91 LEU A C 1
ATOM 645 O O . LEU A 1 91 ? 7.266 -4.192 8.816 1.00 83.38 91 LEU A O 1
ATOM 649 N N . ALA A 1 92 ? 6.465 -4.178 6.718 1.00 84.31 92 ALA A N 1
ATOM 650 C CA . ALA A 1 92 ? 6.041 -5.568 6.705 1.00 84.31 92 ALA A CA 1
ATOM 651 C C . ALA A 1 92 ? 7.202 -6.440 6.203 1.00 84.31 92 ALA A C 1
ATOM 653 O O . ALA A 1 92 ? 7.234 -6.824 5.039 1.00 84.31 92 ALA A O 1
ATOM 654 N N . GLU A 1 93 ? 8.161 -6.758 7.082 1.00 81.31 93 GLU A N 1
ATOM 655 C CA . GLU A 1 93 ? 9.410 -7.470 6.729 1.00 81.31 93 GLU A CA 1
ATOM 656 C C . GLU A 1 93 ? 9.194 -8.814 6.013 1.00 81.31 93 GLU A C 1
ATOM 658 O O . GLU A 1 93 ? 10.036 -9.249 5.231 1.00 81.31 93 GLU A O 1
ATOM 663 N N . ALA A 1 94 ? 8.056 -9.467 6.257 1.00 79.69 94 ALA A N 1
ATOM 664 C CA . ALA A 1 94 ? 7.690 -10.713 5.589 1.00 79.69 94 ALA A CA 1
ATOM 665 C C . ALA A 1 94 ? 7.387 -10.532 4.086 1.00 79.69 94 ALA A C 1
ATOM 667 O O . ALA A 1 94 ? 7.507 -11.488 3.321 1.00 79.69 94 ALA A O 1
ATOM 668 N N . VAL A 1 95 ? 7.049 -9.316 3.643 1.00 77.88 95 VAL A N 1
ATOM 669 C CA . VAL A 1 95 ? 6.964 -8.962 2.222 1.00 77.88 95 VAL A CA 1
ATOM 670 C C . VAL A 1 95 ? 8.282 -8.332 1.795 1.00 77.88 95 VAL A C 1
ATOM 672 O O . VAL A 1 95 ? 8.453 -7.114 1.801 1.00 77.88 95 VAL A O 1
ATOM 675 N N . HIS A 1 96 ? 9.218 -9.189 1.399 1.00 77.69 96 HIS A N 1
ATOM 676 C CA . HIS A 1 96 ? 10.477 -8.773 0.800 1.00 77.69 96 HIS A CA 1
ATOM 677 C C . HIS A 1 96 ? 10.526 -9.245 -0.650 1.00 77.69 96 HIS A C 1
ATOM 679 O O . HIS A 1 96 ? 10.604 -10.448 -0.924 1.00 77.69 96 HIS A O 1
ATOM 685 N N . ALA A 1 97 ? 10.431 -8.305 -1.588 1.00 80.31 97 ALA A N 1
ATOM 686 C CA . ALA A 1 97 ? 10.609 -8.629 -2.991 1.00 80.31 97 ALA A CA 1
ATOM 687 C C . ALA A 1 97 ? 12.101 -8.906 -3.278 1.00 80.31 97 ALA A C 1
ATOM 689 O O . ALA A 1 97 ? 12.966 -8.322 -2.623 1.00 80.31 97 ALA A O 1
ATOM 690 N N . PRO A 1 98 ? 12.432 -9.806 -4.223 1.00 81.94 98 PRO A N 1
ATOM 691 C CA . PRO A 1 98 ? 13.810 -10.020 -4.654 1.00 81.94 98 PRO A CA 1
ATOM 692 C C . PRO A 1 98 ? 14.486 -8.713 -5.080 1.00 81.94 98 PRO A C 1
ATOM 694 O O . PRO A 1 98 ? 13.821 -7.778 -5.522 1.00 81.94 98 PRO A O 1
ATOM 697 N N . GLU A 1 99 ? 15.817 -8.663 -5.023 1.00 81.56 99 GLU A N 1
ATOM 698 C CA . GLU A 1 99 ? 16.563 -7.526 -5.566 1.00 81.56 99 GLU A CA 1
ATOM 699 C C . GLU A 1 99 ? 16.175 -7.273 -7.035 1.00 81.56 99 GLU A C 1
ATOM 701 O O . GLU A 1 99 ? 16.075 -8.201 -7.839 1.00 81.56 99 GLU A O 1
ATOM 706 N N . GLY A 1 100 ? 15.912 -6.008 -7.375 1.00 76.81 100 GLY A N 1
ATOM 707 C CA . GLY A 1 100 ? 15.452 -5.617 -8.710 1.00 76.81 100 GLY A CA 1
ATOM 708 C C . GLY A 1 100 ? 13.976 -5.918 -8.993 1.00 76.81 100 GLY A C 1
ATOM 709 O O . GLY A 1 100 ? 13.522 -5.700 -10.119 1.00 76.81 100 GLY A O 1
ATOM 710 N N . ALA A 1 101 ? 13.218 -6.402 -8.006 1.00 83.81 101 ALA A N 1
ATOM 711 C CA . ALA A 1 101 ? 11.773 -6.491 -8.103 1.00 83.81 101 ALA A CA 1
ATOM 712 C C . ALA A 1 101 ? 11.110 -5.150 -7.773 1.00 83.81 101 ALA A C 1
ATOM 714 O O . ALA A 1 101 ? 11.486 -4.439 -6.840 1.00 83.81 101 ALA A O 1
ATOM 715 N N . ARG A 1 102 ? 10.074 -4.829 -8.538 1.00 84.94 102 ARG A N 1
ATOM 716 C CA . ARG A 1 102 ? 9.199 -3.688 -8.320 1.00 84.94 102 ARG A CA 1
ATOM 717 C C . ARG A 1 102 ? 7.862 -4.200 -7.822 1.00 84.94 102 ARG A C 1
ATOM 719 O O . ARG A 1 102 ? 7.211 -4.986 -8.503 1.00 84.94 102 ARG A O 1
ATOM 726 N N . VAL A 1 103 ? 7.443 -3.734 -6.654 1.00 87.12 103 VAL A N 1
ATOM 727 C CA . VAL A 1 103 ? 6.112 -4.015 -6.110 1.00 87.12 103 VAL A CA 1
ATOM 728 C C . VAL A 1 103 ? 5.165 -2.922 -6.581 1.00 87.12 103 VAL A C 1
ATOM 730 O O . VAL A 1 103 ? 5.432 -1.744 -6.365 1.00 87.12 103 VAL A O 1
ATOM 733 N N . THR A 1 104 ? 4.089 -3.305 -7.260 1.00 88.44 104 THR A N 1
ATOM 734 C CA . THR A 1 104 ? 3.216 -2.372 -7.986 1.00 88.44 104 THR A CA 1
ATOM 735 C C . THR A 1 104 ? 1.826 -2.256 -7.390 1.00 88.44 104 THR A C 1
ATOM 737 O O . THR A 1 104 ? 1.146 -1.269 -7.649 1.00 88.44 104 THR A O 1
ATOM 740 N N . ASP A 1 105 ? 1.377 -3.269 -6.649 1.00 89.94 105 ASP A N 1
ATOM 741 C CA . ASP A 1 105 ? 0.047 -3.264 -6.050 1.00 89.94 105 ASP A CA 1
ATOM 742 C C . ASP A 1 105 ? 0.006 -4.075 -4.753 1.00 89.94 105 ASP A C 1
ATOM 744 O O . ASP A 1 105 ? 0.856 -4.939 -4.506 1.00 89.94 105 ASP A O 1
ATOM 748 N N . VAL A 1 106 ? -0.977 -3.771 -3.910 1.00 89.69 106 VAL A N 1
ATOM 749 C CA . VAL A 1 106 ? -1.166 -4.407 -2.609 1.00 89.69 106 VAL A CA 1
ATOM 750 C C . VAL A 1 106 ? -2.641 -4.509 -2.269 1.00 89.69 106 VAL A C 1
ATOM 752 O O . VAL A 1 106 ? -3.418 -3.593 -2.513 1.00 89.69 106 VAL A O 1
ATOM 755 N N . SER A 1 107 ? -3.025 -5.616 -1.650 1.00 91.00 107 SER A N 1
ATOM 756 C CA . SER A 1 107 ? -4.354 -5.796 -1.085 1.00 91.00 107 SER A CA 1
ATOM 757 C C . SER A 1 107 ? -4.267 -6.494 0.262 1.00 91.00 107 SER A C 1
ATOM 759 O O . SER A 1 107 ? -3.304 -7.207 0.545 1.00 91.00 107 SER A O 1
ATOM 761 N N . VAL A 1 108 ? -5.280 -6.287 1.097 1.00 87.75 108 VAL A N 1
ATOM 762 C CA . VAL A 1 108 ? -5.394 -6.948 2.395 1.00 87.75 108 VAL A CA 1
ATOM 763 C C . VAL A 1 108 ? -6.720 -7.691 2.464 1.00 87.75 108 VAL A C 1
ATOM 765 O O . VAL A 1 108 ? -7.777 -7.127 2.176 1.00 87.75 108 VAL A O 1
ATOM 768 N N . VAL A 1 109 ? -6.663 -8.960 2.861 1.00 85.38 109 VAL A N 1
ATOM 769 C CA . VAL A 1 109 ? -7.820 -9.839 3.042 1.00 85.38 109 VAL A CA 1
ATOM 770 C C . VAL A 1 109 ? -7.713 -10.504 4.408 1.00 85.38 109 VAL A C 1
ATOM 772 O O . VAL A 1 109 ? -6.865 -11.366 4.624 1.00 85.38 109 VAL A O 1
ATOM 775 N N . GLY A 1 110 ? -8.586 -10.110 5.337 1.00 84.00 110 GLY A N 1
ATOM 776 C CA . GLY A 1 110 ? -8.474 -10.544 6.730 1.00 84.00 110 GLY A CA 1
ATOM 777 C C . GLY A 1 110 ? -7.162 -10.052 7.339 1.00 84.00 110 GLY A C 1
ATOM 778 O O . GLY A 1 110 ? -6.884 -8.857 7.311 1.00 84.00 110 GLY A O 1
ATOM 779 N N . ASP A 1 111 ? -6.358 -10.980 7.848 1.00 83.62 111 ASP A N 1
ATOM 780 C CA . ASP A 1 111 ? -5.018 -10.720 8.374 1.00 83.62 111 ASP A CA 1
ATOM 781 C C . ASP A 1 111 ? -3.914 -10.908 7.320 1.00 83.62 111 ASP A C 1
ATOM 783 O O . ASP A 1 111 ? -2.740 -10.836 7.659 1.00 83.62 111 ASP A O 1
ATOM 787 N N . GLN A 1 112 ? -4.246 -11.163 6.052 1.00 86.94 112 GLN A N 1
ATOM 788 C CA . GLN A 1 112 ? -3.257 -11.397 5.000 1.00 86.94 112 GLN A CA 1
ATOM 789 C C . GLN A 1 112 ? -3.056 -10.153 4.144 1.00 86.94 112 GLN A C 1
ATOM 791 O O . GLN A 1 112 ? -3.996 -9.653 3.531 1.00 86.94 112 GLN A O 1
ATOM 796 N N . LEU A 1 113 ? -1.810 -9.703 4.042 1.00 88.81 113 LEU A N 1
ATOM 797 C CA . LEU A 1 113 ? -1.347 -8.739 3.055 1.00 88.81 113 LEU A CA 1
ATOM 798 C C . LEU A 1 113 ? -0.782 -9.497 1.855 1.00 88.81 113 LEU A C 1
ATOM 800 O O . LEU A 1 113 ? 0.095 -10.350 1.996 1.00 88.81 113 LEU A O 1
ATOM 804 N N . VAL A 1 114 ? -1.273 -9.157 0.669 1.00 91.38 114 VAL A N 1
ATOM 805 C CA . VAL A 1 114 ? -0.809 -9.682 -0.613 1.00 91.38 114 VAL A CA 1
ATOM 806 C C . VAL A 1 114 ? -0.231 -8.524 -1.405 1.00 91.38 114 VAL A C 1
ATOM 808 O O . VAL A 1 114 ? -0.946 -7.580 -1.729 1.00 91.38 114 VAL A O 1
ATOM 811 N N . ALA A 1 115 ? 1.054 -8.605 -1.723 1.00 91.06 115 ALA A N 1
ATOM 812 C CA . ALA A 1 115 ? 1.740 -7.660 -2.585 1.00 91.06 115 ALA A CA 1
ATOM 813 C C . ALA A 1 115 ? 2.071 -8.337 -3.914 1.00 91.06 115 ALA A C 1
ATOM 815 O O . ALA A 1 115 ? 2.498 -9.493 -3.946 1.00 91.06 115 ALA A O 1
ATOM 816 N N . VAL A 1 116 ? 1.884 -7.617 -5.013 1.00 91.75 116 VAL A N 1
ATOM 817 C CA . VAL A 1 116 ? 2.190 -8.113 -6.356 1.00 91.75 116 VAL A CA 1
ATOM 818 C C . VAL A 1 116 ? 3.100 -7.143 -7.082 1.00 91.75 116 VAL A C 1
ATOM 820 O O . VAL A 1 116 ? 3.137 -5.945 -6.792 1.00 91.75 116 VAL A O 1
ATOM 823 N N . GLY A 1 117 ? 3.847 -7.671 -8.038 1.00 91.25 117 GLY A N 1
ATOM 824 C CA . GLY A 1 117 ? 4.828 -6.890 -8.759 1.00 91.25 117 GLY A CA 1
ATOM 825 C C . GLY A 1 117 ? 5.487 -7.656 -9.886 1.00 91.25 117 GLY A C 1
ATOM 826 O O . GLY A 1 117 ? 5.008 -8.700 -10.335 1.00 91.25 117 GLY A O 1
ATOM 827 N N . GLU A 1 118 ? 6.621 -7.132 -10.316 1.00 91.12 118 GLU A N 1
ATOM 828 C CA . GLU A 1 118 ? 7.460 -7.717 -11.347 1.00 91.12 118 GLU A CA 1
ATOM 829 C C . GLU A 1 118 ? 8.897 -7.852 -10.853 1.00 91.12 118 GLU A C 1
ATOM 831 O O . GLU A 1 118 ? 9.405 -6.989 -10.147 1.00 91.12 118 GLU A O 1
ATOM 836 N N . VAL A 1 119 ? 9.566 -8.934 -11.235 1.00 90.56 119 VAL A N 1
ATOM 837 C CA . VAL A 1 119 ? 11.006 -9.119 -11.053 1.00 90.56 119 VAL A CA 1
ATOM 838 C C . VAL A 1 119 ? 11.663 -9.232 -12.419 1.00 90.56 119 VAL A C 1
ATOM 840 O O . VAL A 1 119 ? 11.158 -9.929 -13.300 1.00 90.56 119 VAL A O 1
ATOM 843 N N . THR A 1 120 ? 12.783 -8.541 -12.603 1.00 88.94 120 THR A N 1
ATOM 844 C CA . THR A 1 120 ? 13.581 -8.663 -13.826 1.00 88.94 120 THR A CA 1
ATOM 845 C C . THR A 1 120 ? 14.555 -9.827 -13.667 1.00 88.94 120 THR A C 1
ATOM 847 O O . THR A 1 120 ? 15.391 -9.817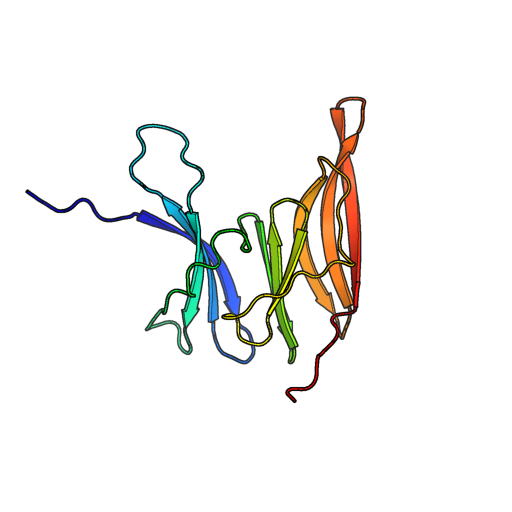 -12.766 1.00 88.94 120 THR A O 1
ATOM 850 N N . ASP A 1 121 ? 14.437 -10.853 -14.514 1.00 85.62 121 ASP A N 1
ATOM 851 C CA . ASP A 1 121 ? 15.372 -11.982 -14.507 1.00 85.62 121 ASP A CA 1
ATOM 852 C C . ASP A 1 121 ? 16.746 -11.604 -15.095 1.00 85.62 121 ASP A C 1
ATOM 854 O O . ASP A 1 121 ? 16.923 -10.545 -15.697 1.00 85.62 121 ASP A O 1
ATOM 858 N N . LEU A 1 122 ? 17.745 -12.481 -14.939 1.00 85.38 122 LEU A N 1
ATOM 859 C CA . LEU A 1 122 ? 19.110 -12.238 -15.439 1.00 85.38 122 LEU A CA 1
ATOM 860 C C . LEU A 1 122 ? 19.186 -12.039 -16.963 1.00 85.38 122 LEU A C 1
ATOM 862 O O . LEU A 1 122 ? 20.183 -11.520 -17.462 1.00 85.38 122 LEU A O 1
ATOM 866 N N . ALA A 1 123 ? 18.161 -12.460 -17.707 1.00 88.50 123 ALA A N 1
ATOM 867 C CA . ALA A 1 123 ? 18.056 -12.247 -19.146 1.00 88.50 123 ALA A CA 1
ATOM 868 C C . ALA A 1 123 ? 17.301 -10.949 -19.501 1.00 88.50 123 ALA A C 1
ATOM 870 O O . ALA A 1 123 ? 17.095 -10.672 -20.681 1.00 88.50 123 ALA A O 1
ATOM 871 N N . GLY A 1 124 ? 16.909 -10.149 -18.504 1.00 86.88 124 GLY A N 1
ATOM 872 C CA . GLY A 1 124 ? 16.215 -8.876 -18.674 1.00 86.88 124 GLY A CA 1
ATOM 873 C C . GLY A 1 124 ? 14.702 -8.999 -18.860 1.00 86.88 124 GLY A C 1
ATOM 874 O O . GLY A 1 124 ? 14.068 -8.018 -19.242 1.00 86.88 124 GLY A O 1
ATOM 875 N N . ASN A 1 125 ? 14.100 -10.171 -18.625 1.00 90.12 125 ASN A N 1
ATOM 876 C CA . ASN A 1 125 ? 12.655 -10.340 -18.793 1.00 90.12 125 ASN A CA 1
ATOM 877 C C . ASN A 1 125 ? 11.913 -10.043 -17.490 1.00 90.12 125 ASN A C 1
ATOM 879 O O . ASN A 1 125 ? 12.269 -10.572 -16.436 1.00 90.12 125 ASN A O 1
ATOM 883 N N . ALA A 1 126 ? 10.823 -9.281 -17.586 1.00 89.12 126 ALA A N 1
ATOM 884 C CA . ALA A 1 126 ? 9.891 -9.094 -16.482 1.00 89.12 126 ALA A CA 1
ATOM 885 C C . ALA A 1 126 ? 9.099 -10.387 -16.217 1.00 89.12 126 ALA A C 1
ATOM 887 O O . ALA A 1 126 ? 8.525 -10.996 -17.129 1.00 89.12 126 ALA A O 1
ATOM 888 N N . ARG A 1 127 ? 9.062 -10.810 -14.955 1.00 90.25 127 ARG A N 1
ATOM 889 C CA . ARG A 1 127 ? 8.300 -11.962 -14.463 1.00 90.25 127 ARG A CA 1
ATOM 890 C C . ARG A 1 127 ? 7.366 -11.514 -13.349 1.00 90.25 127 ARG A C 1
ATOM 892 O O . ARG A 1 127 ? 7.784 -10.700 -12.532 1.00 90.25 127 ARG A O 1
ATOM 899 N N . PRO A 1 128 ? 6.139 -12.051 -13.269 1.00 90.69 128 PRO A N 1
ATOM 900 C CA . PRO A 1 128 ? 5.261 -11.741 -12.153 1.00 90.69 128 PRO A CA 1
ATOM 901 C C . PRO A 1 128 ? 5.888 -12.217 -10.839 1.00 90.69 128 PRO A C 1
ATOM 903 O O . PRO A 1 128 ? 6.447 -13.314 -10.764 1.00 90.69 128 PRO A O 1
ATOM 906 N N . TRP A 1 129 ? 5.756 -11.397 -9.807 1.00 91.12 129 TRP A N 1
ATOM 907 C CA . TRP A 1 129 ? 6.120 -11.711 -8.434 1.00 91.12 129 TRP A CA 1
ATOM 908 C C . TRP A 1 129 ? 4.909 -11.507 -7.521 1.00 91.12 129 TRP A C 1
ATOM 910 O O . TRP A 1 129 ? 4.107 -10.595 -7.729 1.00 91.12 129 TRP A O 1
ATOM 920 N N . VAL A 1 130 ? 4.788 -12.369 -6.512 1.00 90.94 130 VAL A N 1
ATOM 921 C CA . VAL A 1 130 ? 3.763 -12.280 -5.470 1.00 90.94 130 VAL A CA 1
ATOM 922 C C . VAL A 1 130 ? 4.428 -12.542 -4.122 1.00 90.94 130 VAL A C 1
ATOM 924 O O . VAL A 1 130 ? 5.110 -13.555 -3.957 1.00 90.94 130 VAL A O 1
ATOM 927 N N . GLY A 1 131 ? 4.221 -11.635 -3.173 1.00 86.69 131 GLY A N 1
ATOM 928 C CA . GLY A 1 131 ? 4.641 -11.760 -1.781 1.00 86.69 131 GLY A CA 1
ATOM 929 C C . GLY A 1 131 ? 3.438 -11.742 -0.845 1.00 86.69 131 GLY A C 1
ATOM 930 O O . GLY A 1 131 ? 2.457 -11.044 -1.101 1.00 86.69 131 GLY A O 1
ATOM 931 N N . HIS A 1 132 ? 3.514 -12.499 0.249 1.00 87.25 132 HIS A N 1
ATOM 932 C CA . HIS A 1 132 ? 2.467 -12.562 1.268 1.00 87.25 132 HIS A CA 1
ATOM 933 C C . HIS A 1 132 ? 3.048 -12.275 2.652 1.00 87.25 132 HIS A C 1
ATOM 935 O O . HIS A 1 132 ? 4.158 -12.710 2.957 1.00 87.25 132 HIS A O 1
ATOM 941 N N . ALA A 1 133 ? 2.276 -11.607 3.504 1.00 81.81 133 ALA A N 1
ATOM 942 C CA . ALA A 1 133 ? 2.581 -11.458 4.921 1.00 81.81 133 ALA A CA 1
ATOM 943 C C . ALA A 1 133 ? 1.311 -11.493 5.764 1.00 81.81 133 ALA A C 1
ATOM 945 O O . ALA A 1 133 ? 0.256 -11.043 5.327 1.00 81.81 133 ALA A O 1
ATOM 946 N N . THR A 1 134 ? 1.439 -11.944 7.009 1.00 80.50 134 THR A N 1
ATOM 947 C CA . THR A 1 134 ? 0.397 -11.727 8.012 1.00 80.50 134 THR A CA 1
ATOM 948 C C . THR A 1 134 ? 0.547 -10.325 8.601 1.00 80.50 134 THR A C 1
ATOM 950 O O . THR A 1 134 ? 1.614 -9.963 9.101 1.00 80.50 134 THR A O 1
ATOM 953 N N . VAL A 1 135 ? -0.524 -9.538 8.562 1.00 70.81 135 VAL A N 1
ATOM 954 C CA . VAL A 1 135 ? -0.659 -8.266 9.269 1.00 70.81 135 VAL A CA 1
ATOM 955 C C . VAL A 1 135 ? -0.817 -8.592 10.749 1.00 70.81 135 VAL A C 1
ATOM 957 O O . VAL A 1 135 ? -1.877 -9.016 11.202 1.00 70.81 135 VAL A O 1
ATOM 960 N N . VAL A 1 136 ? 0.264 -8.448 11.511 1.00 61.47 136 VAL A N 1
ATOM 961 C CA . VAL A 1 136 ? 0.213 -8.649 12.960 1.00 61.47 136 VAL A CA 1
ATOM 962 C C . VAL A 1 136 ? -0.330 -7.371 13.589 1.00 61.47 136 VAL A C 1
ATOM 964 O O . VAL A 1 136 ? 0.373 -6.363 13.652 1.00 61.47 136 VAL A O 1
ATOM 967 N N . GLU A 1 137 ? -1.570 -7.409 14.076 1.00 52.97 137 GLU A N 1
ATOM 968 C CA . GLU A 1 137 ? -2.061 -6.385 14.997 1.00 52.97 137 GLU A CA 1
ATOM 969 C C . GLU A 1 137 ? -1.191 -6.443 16.258 1.00 52.97 137 GLU A C 1
ATOM 971 O O . GLU A 1 137 ? -1.237 -7.413 17.016 1.00 52.97 137 GLU A O 1
ATOM 976 N N . ARG A 1 138 ? -0.346 -5.434 16.489 1.00 49.69 138 ARG A N 1
ATOM 977 C CA . ARG A 1 138 ? 0.232 -5.267 17.824 1.00 49.69 138 ARG A CA 1
ATOM 978 C C . ARG A 1 138 ? -0.847 -4.637 18.708 1.00 49.69 138 ARG A C 1
ATOM 980 O O . ARG A 1 138 ? -1.347 -3.574 18.335 1.00 49.69 138 ARG A O 1
ATOM 987 N N . PRO A 1 139 ? -1.218 -5.248 19.849 1.00 34.50 139 PRO A N 1
ATOM 988 C CA . PRO A 1 139 ? -2.064 -4.572 20.819 1.00 34.50 139 PRO A CA 1
ATOM 989 C C . PRO A 1 139 ? -1.350 -3.297 21.272 1.00 34.50 139 PRO A C 1
ATOM 991 O O . PRO A 1 139 ? -0.137 -3.313 21.478 1.00 34.50 139 PRO A O 1
ATOM 994 N N . LEU A 1 140 ? -2.097 -2.203 21.408 1.00 43.59 140 LEU A N 1
ATOM 995 C CA . LEU A 1 140 ? -1.615 -1.016 22.109 1.00 43.59 140 LEU A CA 1
ATOM 996 C C . LEU A 1 140 ? -1.311 -1.430 23.559 1.00 43.59 140 LEU A C 1
ATOM 998 O O . LEU A 1 140 ? -2.223 -1.882 24.255 1.00 43.59 140 LEU A O 1
ATOM 1002 N N . GLU A 1 141 ? -0.044 -1.343 23.970 1.00 38.59 141 GLU A N 1
ATOM 1003 C CA . GLU A 1 141 ? 0.372 -1.455 25.379 1.00 38.59 141 GLU A CA 1
ATOM 1004 C C . GLU A 1 141 ? -0.002 -0.196 26.172 1.00 38.59 141 GLU A C 1
ATOM 1006 O O . GLU A 1 141 ? 0.098 0.921 25.607 1.00 38.59 141 GLU A O 1
#

Foldseek 3Di:
DDDDDWDWDWDDWDQAPQGIKTWGFTDDPDPDDDPGQIWMWGDNYPPDIDTAPCPRVQDDPAEKEAQYCQGIKHFFPQFIWGDSNSRDIDTQVQRGGPVQWTFHYWDHDNQKIKTKTWHQDPVRDTDIDITMGGNDPDPDD

pLDDT: mean 76.61, std 14.22, range [34.5, 91.75]

Sequence (141 aa):
MGTAGRVTHVGRLVQGQYGLLAIGHDAGRCAGSCPGVATAWRSVNGDVWERTPDNAEVLVSEAISPAGGAGFAAVGDGQAWTSADGYSWTLAEAVHAPEGARVTDVSVVGDQLVAVGEVTDLAGNARPWVGHATVVERPLE